Protein AF-A0A097ANS2-F1 (afdb_monomer_lite)

Structure (mmCIF, N/CA/C/O backbone):
data_AF-A0A097ANS2-F1
#
_entry.id   AF-A0A097ANS2-F1
#
loop_
_atom_site.group_PDB
_atom_site.id
_atom_site.type_symbol
_atom_site.label_atom_id
_atom_site.label_alt_id
_atom_site.label_comp_id
_atom_site.label_asym_id
_atom_site.label_entity_id
_atom_site.label_seq_id
_atom_site.pdbx_PDB_ins_code
_atom_site.Cartn_x
_atom_site.Cartn_y
_atom_site.Cartn_z
_atom_site.occupancy
_atom_site.B_iso_or_equiv
_atom_site.auth_seq_id
_atom_site.auth_comp_id
_atom_site.auth_asym_id
_atom_site.auth_atom_id
_atom_site.pdbx_PDB_model_num
ATOM 1 N N . MET A 1 1 ? 18.062 0.989 22.892 1.00 44.62 1 MET A N 1
ATOM 2 C CA . MET A 1 1 ? 17.226 0.604 21.735 1.00 44.62 1 MET A CA 1
ATOM 3 C C . MET A 1 1 ? 15.968 -0.025 22.300 1.00 44.62 1 MET A C 1
ATOM 5 O O . MET A 1 1 ? 16.110 -0.920 23.118 1.00 44.62 1 MET A O 1
ATOM 9 N N . LYS A 1 2 ? 14.776 0.497 21.988 1.00 50.38 2 LYS A N 1
ATOM 10 C CA . LYS A 1 2 ? 13.531 -0.205 22.333 1.00 50.38 2 LYS A CA 1
ATOM 11 C C . LYS A 1 2 ? 13.439 -1.423 21.415 1.00 50.38 2 LYS A C 1
ATOM 13 O O . LYS A 1 2 ? 13.741 -1.284 20.231 1.00 50.38 2 LYS A O 1
ATOM 18 N N . GLU A 1 3 ? 13.110 -2.582 21.968 1.00 52.97 3 GLU A N 1
ATOM 19 C CA . GLU A 1 3 ? 12.866 -3.796 21.190 1.00 52.97 3 GLU A CA 1
ATOM 20 C C . GLU A 1 3 ? 11.843 -3.491 20.090 1.00 52.97 3 GLU A C 1
ATOM 22 O O . GLU A 1 3 ? 10.805 -2.874 20.337 1.00 52.97 3 GLU A O 1
ATOM 27 N N . THR A 1 4 ? 12.170 -3.854 18.852 1.00 66.19 4 THR A N 1
ATOM 28 C CA . THR A 1 4 ? 11.227 -3.787 17.736 1.00 66.19 4 THR A CA 1
ATOM 29 C C . THR A 1 4 ? 10.232 -4.922 17.901 1.00 66.19 4 THR A C 1
ATOM 31 O O . THR A 1 4 ? 10.501 -6.047 17.484 1.00 66.19 4 THR A O 1
ATOM 34 N N . VAL A 1 5 ? 9.101 -4.625 18.533 1.00 71.38 5 VAL A N 1
ATOM 35 C CA . VAL A 1 5 ? 7.978 -5.556 18.633 1.00 71.38 5 VAL A CA 1
ATOM 36 C C . VAL A 1 5 ? 7.278 -5.584 17.269 1.00 71.38 5 VAL A C 1
ATOM 38 O O . VAL A 1 5 ? 6.903 -4.515 16.772 1.00 71.38 5 VAL A O 1
ATOM 41 N N . PRO A 1 6 ? 7.118 -6.754 16.622 1.00 81.94 6 PRO A N 1
ATOM 42 C CA . PRO A 1 6 ? 6.335 -6.848 15.398 1.00 81.94 6 PRO A CA 1
ATOM 43 C C . PRO A 1 6 ? 4.916 -6.335 15.648 1.00 81.94 6 PRO A C 1
ATOM 45 O O . PRO A 1 6 ? 4.354 -6.536 16.724 1.00 81.94 6 PRO A O 1
ATOM 48 N N . PHE A 1 7 ? 4.331 -5.673 14.659 1.00 85.06 7 PHE A N 1
ATOM 49 C CA . PHE A 1 7 ? 3.010 -5.071 14.787 1.00 85.06 7 PHE A CA 1
ATOM 50 C C . PHE A 1 7 ? 2.138 -5.420 13.590 1.00 85.06 7 PHE A C 1
ATOM 52 O O . PHE A 1 7 ? 2.628 -5.658 12.483 1.00 85.06 7 PHE A O 1
ATOM 59 N N . VAL A 1 8 ? 0.829 -5.381 13.811 1.00 88.88 8 VAL A N 1
ATOM 60 C CA . VAL A 1 8 ? -0.169 -5.412 12.747 1.00 88.88 8 VAL A CA 1
ATOM 61 C C . VAL A 1 8 ? -0.928 -4.092 12.772 1.00 88.88 8 VAL A C 1
ATOM 63 O O . VAL A 1 8 ? -1.478 -3.689 13.799 1.00 88.88 8 VAL A O 1
ATOM 66 N N . CYS A 1 9 ? -0.938 -3.402 11.631 1.00 90.94 9 CYS A N 1
ATOM 67 C CA . CYS A 1 9 ? -1.670 -2.154 11.452 1.00 90.94 9 CYS A CA 1
ATOM 68 C C . CYS A 1 9 ? -2.802 -2.312 10.434 1.00 90.94 9 CYS A C 1
ATOM 70 O O . CYS A 1 9 ? -2.768 -3.162 9.541 1.00 90.94 9 CYS A O 1
ATOM 72 N N . ARG A 1 10 ? -3.832 -1.484 10.583 1.00 91.69 10 ARG A N 1
ATOM 73 C CA . ARG A 1 10 ? -4.964 -1.372 9.662 1.00 91.69 10 ARG A CA 1
ATOM 74 C C . ARG A 1 10 ? -5.006 0.048 9.127 1.00 91.69 10 ARG A C 1
ATOM 76 O O . ARG A 1 10 ? -4.893 0.968 9.921 1.00 91.69 10 ARG A O 1
ATOM 83 N N . ALA A 1 11 ? -5.261 0.226 7.830 1.00 92.50 11 ALA A N 1
ATOM 84 C CA . ALA A 1 11 ? -5.598 1.536 7.273 1.00 92.50 11 ALA A CA 1
ATOM 85 C C . ALA A 1 11 ? -6.942 2.012 7.858 1.00 92.50 11 ALA A C 1
ATOM 87 O O . ALA A 1 11 ? -8.007 1.584 7.402 1.00 92.50 11 ALA A O 1
ATOM 88 N N . SER A 1 12 ? -6.903 2.805 8.924 1.00 89.69 12 SER A N 1
ATOM 89 C CA . SER A 1 12 ? -8.049 3.145 9.772 1.00 89.69 12 SER A CA 1
ATOM 90 C C . SER A 1 12 ? -8.969 4.179 9.139 1.00 89.69 12 SER A C 1
ATOM 92 O O . SER A 1 12 ?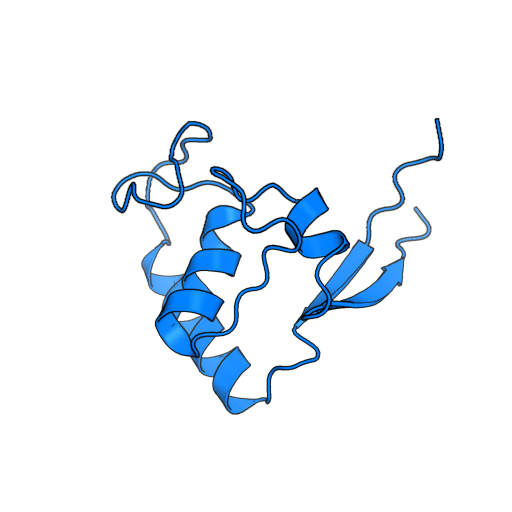 -10.181 4.123 9.337 1.00 89.69 12 SER A O 1
ATOM 94 N N . SER A 1 13 ? -8.418 5.044 8.291 1.00 88.31 13 SER A N 1
ATOM 95 C CA . SER A 1 13 ? -9.177 6.002 7.484 1.00 88.31 13 SER A CA 1
ATOM 96 C C . SER A 1 13 ? -9.918 5.376 6.301 1.00 88.31 13 SER A C 1
ATOM 98 O O . SER A 1 13 ? -10.744 6.038 5.676 1.00 88.31 13 SER A O 1
ATOM 100 N N . SER A 1 14 ? -9.654 4.101 5.997 1.00 90.00 14 SER A N 1
ATOM 101 C CA . SER A 1 14 ? -10.307 3.390 4.899 1.00 90.00 14 SER A CA 1
ATOM 102 C C . SER A 1 14 ? -11.610 2.709 5.327 1.00 90.00 14 SER A C 1
ATOM 104 O O . SER A 1 14 ? -11.727 2.151 6.424 1.00 90.00 14 SER A O 1
ATOM 106 N N . ASN A 1 15 ? -12.586 2.641 4.424 1.00 92.75 15 ASN A N 1
ATOM 107 C CA . ASN A 1 15 ? -13.747 1.762 4.557 1.00 92.75 15 ASN A CA 1
ATOM 108 C C . ASN A 1 15 ? -13.493 0.374 3.928 1.00 92.75 15 ASN A C 1
ATOM 110 O O . ASN A 1 15 ? -12.473 0.121 3.286 1.00 92.75 15 ASN A O 1
ATOM 114 N N . ALA A 1 16 ? -14.424 -0.565 4.124 1.00 91.75 16 ALA A N 1
ATOM 115 C CA . ALA A 1 16 ? -14.273 -1.936 3.626 1.00 91.75 16 ALA A CA 1
ATOM 116 C C . ALA A 1 16 ? -14.114 -2.018 2.095 1.00 91.75 16 ALA A C 1
ATOM 118 O O . ALA A 1 16 ? -13.332 -2.833 1.610 1.00 91.75 16 ALA A O 1
ATOM 119 N N . GLY A 1 17 ? -14.802 -1.155 1.342 1.00 94.62 17 GLY A N 1
ATOM 120 C CA . GLY A 1 17 ? -14.698 -1.105 -0.115 1.00 94.62 17 GLY A CA 1
ATOM 121 C C . GLY A 1 17 ? -13.342 -0.586 -0.594 1.00 94.62 17 GLY A C 1
ATOM 122 O O . GLY A 1 17 ? -12.785 -1.110 -1.553 1.00 94.62 17 GLY A O 1
ATOM 123 N N . GLU A 1 18 ? -12.766 0.401 0.088 1.00 94.50 18 GLU A N 1
ATOM 124 C CA . GLU A 1 18 ? -11.425 0.916 -0.226 1.00 94.50 18 GLU A CA 1
ATOM 125 C C . GLU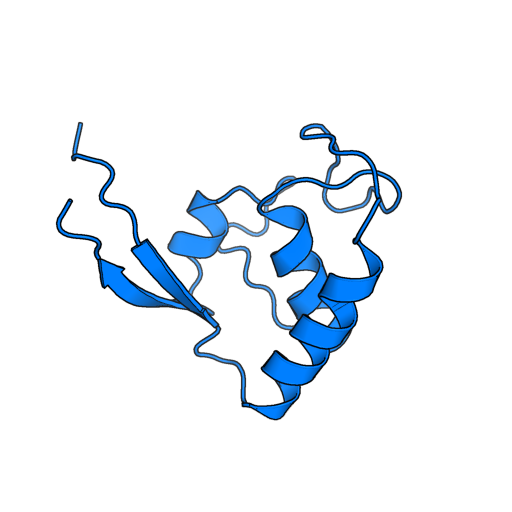 A 1 18 ? -10.336 -0.116 0.060 1.00 94.50 18 GLU A C 1
ATOM 127 O O . GLU A 1 18 ? -9.433 -0.292 -0.756 1.00 94.50 18 GLU A O 1
ATOM 132 N N . ARG A 1 19 ? -10.463 -0.867 1.161 1.00 92.88 19 ARG A N 1
ATOM 133 C CA . ARG A 1 19 ? -9.566 -1.997 1.444 1.00 92.88 19 ARG A CA 1
ATOM 134 C C . ARG A 1 19 ? -9.665 -3.088 0.384 1.00 92.88 19 ARG A C 1
ATOM 136 O O . ARG A 1 19 ? -8.635 -3.591 -0.046 1.00 92.88 19 ARG A O 1
ATOM 143 N N . ALA A 1 20 ? -10.874 -3.423 -0.068 1.00 94.38 20 ALA A N 1
ATOM 144 C CA . ALA A 1 20 ? -11.062 -4.395 -1.143 1.00 94.38 20 ALA A CA 1
ATOM 145 C C . ALA A 1 20 ? -10.387 -3.932 -2.447 1.00 94.38 20 ALA A C 1
ATOM 147 O O . ALA A 1 20 ? -9.612 -4.679 -3.037 1.00 94.38 20 ALA A O 1
ATOM 148 N N . LYS A 1 21 ? -10.565 -2.661 -2.832 1.00 94.75 21 LYS A N 1
ATOM 149 C CA . LYS A 1 21 ? -9.880 -2.079 -3.999 1.00 94.75 21 LYS A CA 1
ATOM 150 C C . LYS A 1 21 ? -8.354 -2.105 -3.861 1.00 94.75 21 LYS A C 1
ATOM 152 O O . LYS A 1 21 ? -7.657 -2.345 -4.846 1.00 94.75 21 LYS A O 1
ATOM 157 N N . ALA A 1 22 ? -7.825 -1.847 -2.662 1.00 94.88 22 ALA A N 1
ATOM 158 C CA . ALA A 1 22 ? -6.392 -1.948 -2.401 1.00 94.88 22 ALA A CA 1
ATOM 159 C C . ALA A 1 22 ? -5.903 -3.396 -2.576 1.00 94.88 22 ALA A C 1
ATOM 161 O O . ALA A 1 22 ? -4.911 -3.616 -3.265 1.00 94.88 22 ALA A O 1
ATOM 162 N N . VAL A 1 23 ? -6.628 -4.387 -2.048 1.00 93.75 23 VAL A N 1
ATOM 163 C CA . VAL A 1 23 ? -6.323 -5.816 -2.246 1.00 93.75 23 VAL A CA 1
ATOM 164 C C . VAL A 1 23 ? -6.307 -6.183 -3.736 1.00 93.75 23 VAL A C 1
ATOM 166 O O . VAL A 1 23 ? -5.318 -6.741 -4.209 1.00 93.75 23 VAL A O 1
ATOM 169 N N . ASP A 1 24 ? -7.325 -5.784 -4.502 1.00 94.81 24 ASP A N 1
ATOM 170 C CA . ASP A 1 24 ? -7.383 -6.012 -5.956 1.00 94.81 24 ASP A CA 1
ATOM 171 C C . ASP A 1 24 ? -6.194 -5.378 -6.693 1.00 94.81 24 ASP A C 1
ATOM 173 O O . ASP A 1 24 ? -5.679 -5.914 -7.679 1.00 94.81 24 ASP A O 1
ATOM 177 N N . LYS A 1 25 ? -5.729 -4.219 -6.213 1.00 94.44 25 LYS A N 1
ATOM 178 C CA . LYS A 1 25 ? -4.552 -3.544 -6.761 1.00 94.44 25 LYS A CA 1
ATOM 179 C C . LYS A 1 25 ? -3.266 -4.299 -6.426 1.00 94.44 25 LYS A C 1
ATOM 181 O O . LYS A 1 25 ? -2.412 -4.390 -7.306 1.00 94.44 25 LYS A O 1
ATOM 186 N N . VAL A 1 26 ? -3.140 -4.862 -5.218 1.00 94.31 26 VAL A N 1
ATOM 187 C CA . VAL A 1 26 ? -1.952 -5.624 -4.791 1.00 94.31 26 VAL A CA 1
ATOM 188 C C . VAL A 1 26 ? -1.706 -6.841 -5.686 1.00 94.31 26 VAL A C 1
ATOM 190 O O . VAL A 1 26 ? -0.560 -7.108 -6.045 1.00 94.31 26 VAL A O 1
ATOM 193 N N . TYR A 1 27 ? -2.763 -7.535 -6.126 1.00 93.31 27 TYR A N 1
ATOM 194 C CA . TYR A 1 27 ? -2.633 -8.698 -7.016 1.00 93.31 27 TYR A CA 1
ATOM 195 C C . TYR A 1 27 ? -1.899 -8.397 -8.331 1.00 93.31 27 TYR A C 1
ATOM 197 O O . TYR A 1 27 ? -1.288 -9.294 -8.907 1.00 93.31 27 TYR A O 1
ATOM 205 N N . LYS A 1 28 ? -1.891 -7.139 -8.788 1.00 91.44 28 LYS A N 1
ATOM 206 C CA . LYS A 1 28 ? -1.177 -6.731 -10.009 1.00 91.44 28 LYS A CA 1
ATOM 207 C C . LYS A 1 28 ? 0.345 -6.726 -9.857 1.00 91.44 28 LYS A C 1
ATOM 209 O O . LYS A 1 28 ? 1.031 -6.651 -10.868 1.00 91.44 28 LYS A O 1
ATOM 214 N N . PHE A 1 29 ? 0.863 -6.797 -8.630 1.00 91.50 29 PHE A N 1
ATOM 215 C CA . PHE A 1 29 ? 2.303 -6.827 -8.360 1.00 91.50 29 PHE A CA 1
ATOM 216 C C . PHE A 1 29 ? 2.858 -8.248 -8.182 1.00 91.50 29 PHE A C 1
ATOM 218 O O . PHE A 1 29 ? 4.063 -8.421 -8.007 1.00 91.50 29 PHE A O 1
ATOM 225 N N . VAL A 1 30 ? 2.004 -9.277 -8.225 1.00 92.25 30 VAL A N 1
ATOM 226 C CA . VAL A 1 30 ? 2.439 -10.674 -8.105 1.00 92.25 30 VAL A CA 1
ATOM 227 C C . VAL A 1 30 ? 3.348 -11.039 -9.280 1.00 92.25 30 VAL A C 1
ATOM 229 O O . VAL A 1 30 ? 3.002 -10.822 -10.437 1.00 92.25 30 VAL A O 1
ATOM 232 N N . GLY A 1 31 ? 4.514 -11.610 -8.971 1.00 91.75 31 GLY A N 1
ATOM 233 C CA . GLY A 1 31 ? 5.509 -12.026 -9.964 1.00 91.75 31 GLY A CA 1
ATOM 234 C C . GLY A 1 31 ? 6.454 -10.917 -10.435 1.00 91.75 31 GLY A C 1
ATOM 235 O O . GLY A 1 31 ? 7.384 -11.212 -11.183 1.00 91.75 31 GLY A O 1
ATOM 236 N N . ILE A 1 32 ? 6.270 -9.670 -9.988 1.00 90.69 32 ILE A N 1
ATOM 237 C CA . ILE A 1 32 ? 7.189 -8.578 -10.326 1.00 90.69 32 ILE A CA 1
ATOM 238 C C . ILE A 1 32 ? 8.485 -8.699 -9.496 1.00 90.69 32 ILE A C 1
ATOM 240 O O . ILE A 1 32 ? 8.407 -8.971 -8.293 1.00 90.69 32 ILE A O 1
ATOM 244 N N . PRO A 1 33 ? 9.678 -8.503 -10.098 1.00 91.12 33 PRO A N 1
ATOM 245 C CA . PRO A 1 33 ? 10.944 -8.553 -9.374 1.00 91.12 33 PRO A CA 1
ATOM 246 C C . PRO A 1 33 ? 11.040 -7.536 -8.233 1.00 91.12 33 PRO A C 1
ATOM 248 O O . PRO A 1 33 ? 10.597 -6.392 -8.332 1.00 91.12 33 PRO A O 1
ATOM 251 N N . TYR A 1 34 ? 11.686 -7.961 -7.150 1.00 94.69 34 TYR A N 1
ATOM 252 C CA . TYR A 1 34 ? 11.938 -7.118 -5.989 1.00 94.69 34 TYR A CA 1
ATOM 253 C C . TYR A 1 34 ? 13.120 -6.165 -6.222 1.00 94.69 34 TYR A C 1
ATOM 255 O O . TYR A 1 34 ? 14.198 -6.594 -6.632 1.00 94.69 34 TYR A O 1
ATOM 263 N N . SER A 1 35 ? 12.961 -4.890 -5.862 1.00 95.44 35 SER A N 1
ATOM 264 C CA . SER A 1 35 ? 14.027 -3.884 -5.875 1.00 95.44 35 SER A CA 1
ATOM 265 C C . SER A 1 35 ? 13.771 -2.786 -4.841 1.00 95.44 35 SER A C 1
ATOM 267 O O . SER A 1 35 ? 12.859 -1.971 -4.970 1.00 95.44 35 SER A O 1
ATOM 269 N N . TRP A 1 36 ? 14.618 -2.729 -3.808 1.00 93.19 36 TRP A N 1
ATOM 270 C CA . TRP A 1 36 ? 14.510 -1.737 -2.728 1.00 93.19 36 TRP A CA 1
ATOM 271 C C . TRP A 1 36 ? 14.894 -0.312 -3.153 1.00 93.19 36 TRP A C 1
ATOM 273 O O . TRP A 1 36 ? 14.577 0.637 -2.447 1.00 93.19 36 TRP A O 1
ATOM 283 N N . ARG A 1 37 ? 15.569 -0.158 -4.300 1.00 92.94 37 ARG A N 1
ATOM 284 C CA . ARG A 1 37 ? 16.023 1.134 -4.842 1.00 92.94 37 ARG A CA 1
ATOM 285 C C . ARG A 1 37 ? 14.991 1.802 -5.758 1.00 92.94 37 ARG A C 1
ATOM 287 O O . ARG A 1 37 ? 15.351 2.695 -6.513 1.00 92.94 37 ARG A O 1
ATOM 294 N N . ALA A 1 38 ? 13.738 1.362 -5.722 1.00 93.75 38 ALA A N 1
ATOM 295 C CA . ALA A 1 38 ? 12.668 1.895 -6.557 1.00 93.75 38 ALA A CA 1
ATOM 296 C C . ALA A 1 38 ? 11.907 3.046 -5.884 1.00 93.75 38 ALA A C 1
ATOM 298 O O . ALA A 1 38 ? 11.089 2.790 -5.003 1.00 93.75 38 ALA A O 1
ATOM 299 N N . ASP A 1 39 ? 12.152 4.303 -6.241 1.00 93.75 39 ASP A N 1
ATOM 300 C CA . ASP A 1 39 ? 11.469 5.430 -5.589 1.00 93.75 39 ASP A CA 1
ATOM 301 C C . ASP A 1 39 ? 9.966 5.476 -5.912 1.00 93.75 39 ASP A C 1
ATOM 303 O O . ASP A 1 39 ? 9.456 4.661 -6.680 1.00 93.75 39 ASP A O 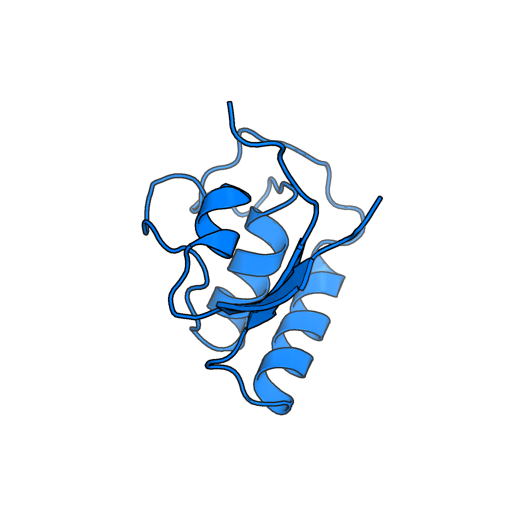1
ATOM 307 N N . LYS A 1 40 ? 9.214 6.404 -5.309 1.00 93.88 40 LYS A N 1
ATOM 308 C CA . LYS A 1 40 ? 7.754 6.499 -5.498 1.00 93.88 40 LYS A CA 1
ATOM 309 C C . LYS A 1 40 ? 7.296 6.688 -6.949 1.00 93.88 40 LYS A C 1
ATOM 311 O O . LYS A 1 40 ? 6.147 6.359 -7.240 1.00 93.88 40 LYS A O 1
ATOM 316 N N . SER A 1 41 ? 8.139 7.253 -7.810 1.00 93.38 41 SER A N 1
ATOM 317 C CA . SER A 1 41 ? 7.839 7.506 -9.223 1.00 93.38 41 SER A CA 1
ATOM 318 C C . SER A 1 41 ? 8.199 6.339 -10.142 1.00 93.38 41 SER A C 1
ATOM 320 O O . SER A 1 41 ? 7.691 6.268 -11.259 1.00 93.38 41 SER A O 1
ATOM 322 N N . ASP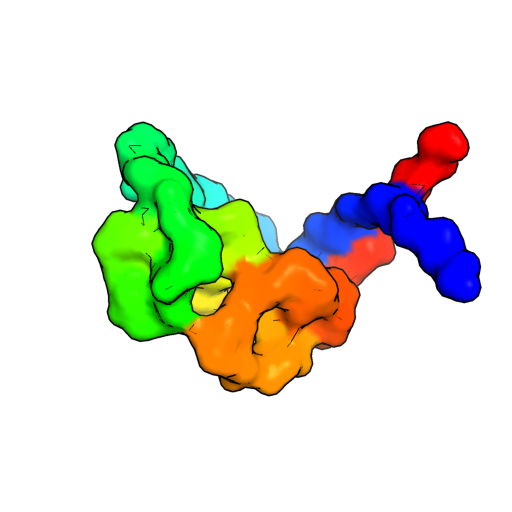 A 1 42 ? 9.029 5.407 -9.673 1.00 93.62 42 ASP A N 1
ATOM 323 C CA . ASP A 1 42 ? 9.359 4.189 -10.405 1.00 93.62 42 ASP A CA 1
ATOM 324 C C . ASP A 1 42 ? 8.131 3.260 -10.441 1.00 93.62 42 ASP A C 1
ATOM 326 O O . ASP A 1 42 ? 7.643 2.821 -9.403 1.00 93.62 42 ASP A O 1
ATOM 330 N N . ASP A 1 43 ? 7.604 2.950 -11.620 1.00 90.81 43 ASP A N 1
ATOM 331 C CA . ASP A 1 43 ? 6.437 2.068 -11.764 1.00 90.81 43 ASP A CA 1
ATOM 332 C C . ASP A 1 43 ? 6.799 0.651 -12.247 1.00 90.81 43 ASP A C 1
ATOM 334 O O . ASP A 1 43 ? 5.920 -0.197 -12.424 1.00 90.81 43 ASP A O 1
ATOM 338 N N . GLU A 1 44 ? 8.091 0.359 -12.394 1.00 91.19 44 GLU A N 1
ATOM 339 C CA . GLU A 1 44 ? 8.616 -0.918 -12.888 1.00 91.19 44 GLU A CA 1
ATOM 340 C C . GLU A 1 44 ? 9.203 -1.767 -11.757 1.00 91.19 44 GLU A C 1
ATOM 342 O O . GLU A 1 44 ? 9.114 -2.995 -11.776 1.00 91.19 44 GLU A O 1
ATOM 347 N N . ASN A 1 45 ? 9.745 -1.114 -10.730 1.00 93.94 45 ASN A N 1
ATOM 348 C CA . ASN A 1 45 ? 10.435 -1.754 -9.625 1.00 93.94 45 ASN A CA 1
ATOM 349 C C . ASN A 1 45 ? 9.679 -1.571 -8.301 1.00 93.94 45 ASN A C 1
ATOM 351 O O . ASN A 1 45 ? 9.154 -0.499 -7.981 1.00 93.94 45 ASN A O 1
ATOM 355 N N . TRP A 1 46 ? 9.641 -2.629 -7.488 1.00 96.06 46 TRP A N 1
ATOM 356 C CA . TRP A 1 46 ? 8.769 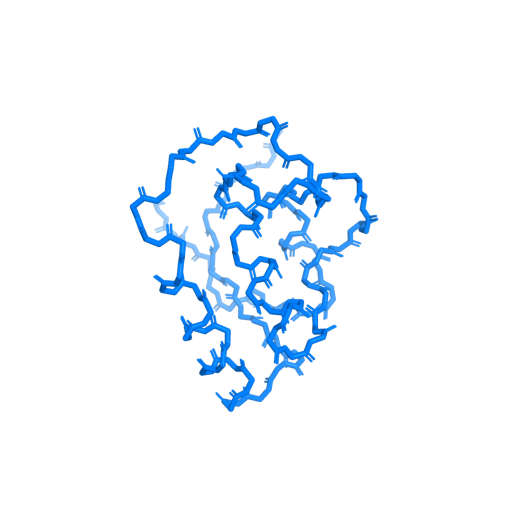-2.688 -6.313 1.00 96.06 46 TRP A CA 1
ATOM 357 C C . TRP A 1 46 ? 9.471 -3.302 -5.107 1.00 96.06 46 TRP A C 1
ATOM 359 O O . TRP A 1 46 ? 10.303 -4.197 -5.233 1.00 96.06 46 TRP A O 1
ATOM 369 N N . TYR A 1 47 ? 9.104 -2.844 -3.913 1.00 96.75 47 TYR A N 1
ATOM 370 C CA . TYR A 1 47 ? 9.593 -3.405 -2.657 1.00 96.75 47 TYR A CA 1
ATOM 371 C C . TYR A 1 47 ? 8.499 -3.429 -1.589 1.00 96.75 47 TYR A C 1
ATOM 373 O O . TYR A 1 47 ? 7.384 -2.946 -1.801 1.00 96.75 47 TYR A O 1
ATOM 381 N N . CYS A 1 48 ? 8.832 -4.020 -0.440 1.00 94.94 48 CYS A N 1
ATOM 382 C CA . CYS A 1 48 ? 7.880 -4.492 0.562 1.00 94.94 48 CYS A CA 1
ATOM 383 C C . CYS A 1 48 ? 6.844 -3.449 1.001 1.00 94.94 48 CYS A C 1
ATOM 385 O O . CYS A 1 48 ? 5.656 -3.756 0.999 1.00 94.94 48 CYS A O 1
ATOM 387 N N . SER A 1 49 ? 7.262 -2.229 1.345 1.00 96.25 49 SER A N 1
ATOM 388 C CA . SER A 1 49 ? 6.361 -1.172 1.825 1.00 96.25 49 SER A CA 1
ATOM 389 C C . SER A 1 49 ? 5.820 -0.269 0.713 1.00 96.25 49 SER A C 1
ATOM 391 O O . SER A 1 49 ? 4.756 0.323 0.879 1.00 96.25 49 SER A O 1
ATOM 393 N N . LYS A 1 50 ? 6.462 -0.217 -0.460 1.00 96.88 50 LYS A N 1
ATOM 394 C CA . LYS A 1 50 ? 5.933 0.533 -1.612 1.00 96.88 50 LYS A CA 1
ATOM 395 C C . LYS A 1 50 ? 4.699 -0.119 -2.228 1.00 96.88 50 LYS A C 1
ATOM 397 O O . LYS A 1 50 ? 3.789 0.595 -2.635 1.00 96.88 50 LYS A O 1
ATOM 402 N N . VAL A 1 51 ? 4.639 -1.450 -2.277 1.00 96.94 51 VAL A N 1
ATOM 403 C CA . VAL A 1 51 ? 3.479 -2.188 -2.811 1.00 96.94 51 VAL A CA 1
ATOM 404 C C . VAL A 1 51 ? 2.164 -1.834 -2.092 1.00 96.94 51 VAL A C 1
ATOM 406 O O . VAL A 1 51 ? 1.235 -1.384 -2.770 1.00 96.94 51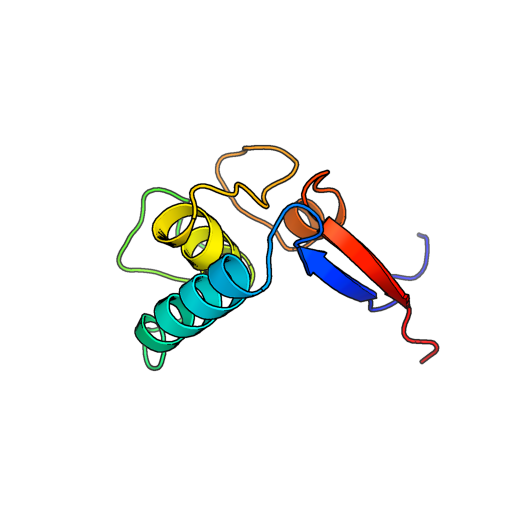 VAL A O 1
ATOM 409 N N . PRO A 1 52 ? 2.039 -1.976 -0.755 1.00 95.88 52 PRO A N 1
ATOM 410 C CA . PRO A 1 52 ? 0.808 -1.614 -0.056 1.00 95.88 52 PRO A CA 1
ATOM 411 C C . PRO A 1 52 ? 0.512 -0.112 -0.153 1.00 95.88 52 PRO A C 1
ATOM 413 O O . PRO A 1 52 ? -0.645 0.257 -0.347 1.00 95.88 52 PRO A O 1
ATOM 416 N N . TRP A 1 53 ? 1.529 0.756 -0.104 1.00 96.94 53 TRP A N 1
ATOM 417 C CA . TRP A 1 53 ? 1.331 2.197 -0.296 1.00 96.94 53 TRP A CA 1
ATOM 418 C C . TRP A 1 53 ? 0.740 2.523 -1.665 1.00 96.94 53 TRP A C 1
ATOM 420 O O . TRP A 1 53 ? -0.285 3.195 -1.750 1.00 96.94 53 TRP A O 1
ATOM 430 N N . ALA A 1 54 ? 1.325 1.996 -2.741 1.00 96.44 54 ALA A N 1
ATOM 431 C CA . ALA A 1 54 ? 0.834 2.235 -4.089 1.00 96.44 54 ALA A CA 1
ATOM 432 C C . ALA A 1 54 ? -0.562 1.645 -4.296 1.00 96.44 54 ALA A C 1
ATOM 434 O O . ALA A 1 54 ? -1.358 2.217 -5.041 1.00 96.44 54 ALA A O 1
ATOM 435 N N . ALA A 1 55 ? -0.879 0.529 -3.635 1.00 96.25 55 ALA A N 1
ATOM 436 C CA . ALA A 1 55 ? -2.212 -0.046 -3.665 1.00 96.25 55 ALA A CA 1
ATOM 437 C C . ALA A 1 55 ? -3.260 0.917 -3.095 1.00 96.25 55 ALA A C 1
ATOM 439 O O . ALA A 1 55 ? -4.193 1.273 -3.812 1.00 96.25 55 ALA A O 1
ATOM 440 N N . TYR A 1 56 ? -3.076 1.406 -1.865 1.00 96.62 56 TYR A N 1
ATOM 441 C CA . TYR A 1 56 ? -3.985 2.390 -1.265 1.00 96.62 56 TYR A CA 1
ATOM 442 C C . TYR A 1 56 ? -4.002 3.709 -2.048 1.00 96.62 56 TYR A C 1
ATOM 444 O O . TYR A 1 56 ? -5.071 4.196 -2.427 1.00 96.62 56 TYR A O 1
ATOM 452 N N . LYS A 1 57 ? -2.828 4.241 -2.405 1.00 95.62 57 LYS A N 1
ATOM 453 C CA . LYS A 1 57 ? -2.724 5.530 -3.091 1.00 95.62 57 LYS A CA 1
ATOM 454 C C . LYS A 1 57 ? -3.397 5.514 -4.459 1.00 95.62 57 LYS A C 1
ATOM 456 O O . LYS A 1 57 ? -4.176 6.411 -4.768 1.00 95.62 57 LYS A O 1
ATOM 461 N N . LYS A 1 58 ? -3.136 4.491 -5.281 1.00 93.25 58 LYS A N 1
ATOM 462 C CA . LYS A 1 58 ? -3.678 4.399 -6.648 1.00 93.25 58 LYS A CA 1
ATOM 463 C C . LYS A 1 58 ? -5.128 3.895 -6.688 1.00 93.25 58 LYS A C 1
ATOM 465 O O . LYS A 1 58 ? -5.791 4.120 -7.695 1.00 93.25 58 LYS A O 1
ATOM 470 N N . ALA A 1 59 ? -5.611 3.183 -5.665 1.00 92.75 59 ALA A N 1
ATOM 471 C CA . ALA A 1 59 ? -6.960 2.605 -5.668 1.00 92.75 59 ALA A CA 1
ATOM 472 C C . ALA A 1 59 ? -8.018 3.481 -4.975 1.00 92.75 59 ALA A C 1
ATOM 474 O O . ALA A 1 59 ? -9.176 3.482 -5.400 1.00 92.75 59 ALA A O 1
ATOM 475 N N . SER A 1 60 ? -7.637 4.215 -3.925 1.00 91.38 60 SER A N 1
ATOM 476 C CA . SER A 1 60 ? -8.555 5.041 -3.125 1.00 91.38 60 SER A CA 1
ATOM 477 C C . SER A 1 60 ? -8.021 6.436 -2.788 1.00 91.38 60 SER A C 1
ATOM 479 O O . SER A 1 60 ? -8.724 7.207 -2.145 1.00 91.38 60 SER A O 1
ATOM 481 N N . GLY A 1 61 ? -6.805 6.794 -3.212 1.00 93.69 61 GLY A N 1
ATOM 482 C CA . GLY A 1 61 ? -6.204 8.101 -2.919 1.00 93.69 61 GLY A CA 1
ATOM 483 C C . GLY A 1 61 ? -5.622 8.232 -1.507 1.00 93.69 61 GLY A C 1
ATOM 484 O O . GLY A 1 61 ? -4.997 9.253 -1.210 1.00 93.69 61 GLY A O 1
ATOM 485 N N . ILE A 1 62 ? -5.772 7.204 -0.665 1.00 95.06 62 ILE A N 1
ATOM 486 C CA . ILE A 1 62 ? -5.296 7.188 0.723 1.00 95.06 62 ILE A CA 1
ATOM 487 C C . ILE A 1 62 ? -3.772 7.061 0.732 1.00 95.06 62 ILE A C 1
ATOM 489 O O . ILE A 1 62 ? -3.210 6.151 0.120 1.00 95.06 62 ILE A O 1
ATOM 493 N N . ASP A 1 63 ? -3.104 7.981 1.425 1.00 96.06 63 ASP A N 1
ATOM 494 C CA . ASP A 1 63 ? -1.647 8.040 1.506 1.00 96.06 63 ASP A CA 1
ATOM 495 C C . ASP A 1 63 ? -1.155 7.505 2.849 1.00 96.06 63 ASP A C 1
ATOM 497 O O . ASP A 1 63 ? -1.053 8.233 3.832 1.00 96.06 63 ASP A O 1
ATOM 501 N N . ILE A 1 64 ? -0.861 6.208 2.898 1.00 96.00 64 ILE A N 1
ATOM 502 C CA . ILE A 1 64 ? -0.382 5.555 4.124 1.00 96.00 64 ILE A CA 1
ATOM 503 C C . ILE A 1 64 ? 1.111 5.800 4.401 1.00 96.00 64 ILE A C 1
ATOM 505 O O . ILE A 1 64 ? 1.685 5.126 5.245 1.00 96.00 64 ILE A O 1
ATOM 509 N N . ASP A 1 65 ? 1.756 6.738 3.707 1.00 96.69 65 ASP A N 1
ATOM 510 C CA . ASP A 1 65 ? 3.109 7.189 4.033 1.00 96.69 65 ASP A CA 1
ATOM 511 C C . ASP A 1 65 ? 3.053 8.383 5.000 1.00 96.69 65 ASP A C 1
ATOM 513 O O . ASP A 1 65 ? 2.640 9.484 4.633 1.00 96.69 65 ASP A O 1
ATOM 517 N N . GLY A 1 66 ? 3.483 8.162 6.244 1.00 95.19 66 GLY A N 1
ATOM 518 C CA . GLY A 1 66 ? 3.440 9.163 7.305 1.00 95.19 66 GLY A CA 1
ATOM 519 C C . GLY A 1 66 ? 4.416 10.335 7.158 1.00 95.19 66 GLY A C 1
ATOM 520 O O . GLY A 1 66 ? 4.175 11.373 7.775 1.00 95.19 66 GLY A O 1
ATOM 521 N N . ASN A 1 67 ? 5.492 10.214 6.368 1.00 94.88 67 ASN A N 1
ATOM 522 C CA . ASN A 1 67 ? 6.482 11.288 6.193 1.00 94.88 67 ASN A CA 1
ATOM 523 C C . ASN A 1 67 ? 6.427 11.955 4.804 1.00 94.88 67 ASN A C 1
ATOM 525 O O . ASN A 1 67 ? 7.007 13.027 4.621 1.00 94.88 67 ASN A O 1
ATOM 529 N N . ILE A 1 68 ? 5.702 11.353 3.850 1.00 93.62 68 ILE A N 1
ATOM 530 C CA . ILE A 1 68 ? 5.476 11.865 2.485 1.00 93.62 68 ILE A CA 1
ATOM 531 C C . ILE A 1 68 ? 6.805 12.032 1.712 1.00 93.62 68 ILE A C 1
ATOM 533 O O . ILE A 1 68 ? 6.924 12.794 0.755 1.00 93.62 68 ILE A O 1
ATOM 537 N N . GLY A 1 69 ? 7.830 11.284 2.104 1.00 93.44 69 GLY A N 1
ATOM 538 C CA . GLY A 1 69 ? 9.195 11.400 1.619 1.00 93.44 69 GLY A CA 1
ATOM 539 C C . GLY A 1 69 ? 9.405 10.797 0.234 1.00 93.44 69 GLY A C 1
ATOM 540 O O . GLY A 1 69 ? 8.473 10.445 -0.488 1.00 93.44 69 GLY A O 1
ATOM 541 N N . PHE A 1 70 ? 10.672 10.682 -0.156 1.00 94.94 70 PHE A N 1
ATOM 542 C CA . PHE A 1 70 ? 11.061 10.121 -1.453 1.00 94.94 70 PHE A CA 1
ATOM 543 C C . PHE A 1 70 ? 10.852 8.596 -1.527 1.00 94.94 70 PHE A C 1
ATOM 545 O O . PHE A 1 70 ? 10.477 8.059 -2.569 1.00 94.94 70 PHE A O 1
ATOM 552 N N . TRP A 1 71 ? 11.049 7.914 -0.396 1.00 95.94 71 TRP A N 1
ATOM 553 C CA . TRP A 1 71 ? 10.813 6.484 -0.203 1.00 95.94 71 TRP A CA 1
ATOM 554 C C . TRP A 1 71 ? 9.601 6.276 0.697 1.00 95.94 71 TRP A C 1
ATOM 556 O O . TRP A 1 71 ? 9.271 7.141 1.494 1.00 95.94 71 TRP A O 1
ATOM 566 N N . VAL A 1 72 ? 8.998 5.097 0.607 1.00 96.88 72 VAL A N 1
ATOM 567 C CA . VAL A 1 72 ? 8.014 4.594 1.573 1.00 96.88 72 VAL A CA 1
ATOM 568 C C . VAL A 1 72 ? 8.660 3.480 2.375 1.00 96.88 72 VAL A C 1
ATOM 570 O O . VAL A 1 72 ? 8.758 2.360 1.878 1.00 96.88 72 VAL A O 1
ATOM 573 N N . LEU A 1 73 ? 9.134 3.739 3.581 1.00 94.31 73 LEU A N 1
ATOM 574 C CA . LEU A 1 73 ? 9.730 2.721 4.443 1.00 94.31 73 LEU A CA 1
ATOM 575 C C . LEU A 1 73 ? 8.660 2.066 5.332 1.00 94.31 73 LEU A C 1
ATOM 577 O O . LEU A 1 73 ? 7.600 2.647 5.558 1.00 94.31 73 LEU A O 1
ATOM 581 N N . PRO A 1 74 ? 8.906 0.865 5.888 1.00 93.31 74 PRO A N 1
ATOM 582 C CA . PRO A 1 74 ? 7.949 0.232 6.799 1.00 93.31 74 PRO A CA 1
ATOM 583 C C . PRO A 1 74 ? 7.595 1.101 8.015 1.00 93.31 74 PRO A C 1
ATOM 585 O O . PRO A 1 74 ? 6.454 1.091 8.471 1.00 93.31 74 PRO A O 1
ATOM 588 N N . ILE A 1 75 ? 8.559 1.888 8.510 1.00 92.06 75 ILE A N 1
ATOM 589 C CA . ILE A 1 75 ? 8.334 2.837 9.605 1.00 92.06 75 ILE A CA 1
ATOM 590 C C . ILE A 1 75 ? 7.357 3.951 9.213 1.00 92.06 75 ILE A C 1
ATOM 592 O O . ILE A 1 75 ? 6.602 4.410 10.060 1.00 92.06 75 ILE A O 1
ATOM 596 N N . ASP A 1 76 ? 7.315 4.337 7.939 1.00 94.69 76 ASP A N 1
ATOM 597 C CA . ASP A 1 76 ? 6.439 5.408 7.465 1.00 94.69 76 ASP A CA 1
ATOM 598 C C . ASP A 1 76 ? 4.975 4.970 7.467 1.00 94.69 76 ASP A C 1
ATOM 600 O O . ASP A 1 76 ? 4.095 5.764 7.790 1.00 94.69 76 ASP A O 1
ATOM 604 N N . ILE A 1 77 ? 4.728 3.687 7.185 1.00 94.31 77 ILE A N 1
ATOM 605 C CA . ILE A 1 77 ? 3.410 3.070 7.356 1.00 94.31 77 ILE A CA 1
ATOM 606 C C . ILE A 1 77 ? 3.058 3.007 8.840 1.00 94.31 77 ILE A C 1
ATOM 608 O O . ILE A 1 77 ? 1.955 3.374 9.205 1.00 94.31 77 ILE A O 1
ATOM 612 N N . PHE A 1 78 ? 3.988 2.601 9.709 1.00 91.88 78 PHE A N 1
ATOM 613 C CA . PHE A 1 78 ? 3.741 2.500 11.153 1.00 91.88 78 PHE A CA 1
ATOM 614 C C . PHE A 1 78 ? 3.341 3.831 11.807 1.00 91.88 78 PHE A C 1
ATOM 616 O O . PHE A 1 78 ? 2.477 3.847 12.680 1.00 91.88 78 PHE A O 1
ATOM 623 N N . ILE A 1 79 ? 3.980 4.937 11.414 1.00 92.12 79 ILE A N 1
ATOM 624 C CA . ILE A 1 79 ? 3.724 6.265 11.996 1.00 92.12 79 ILE A CA 1
ATOM 625 C C . ILE A 1 79 ? 2.618 7.043 11.273 1.00 92.12 79 ILE A C 1
ATOM 627 O O . ILE A 1 79 ? 2.345 8.189 11.639 1.00 92.12 79 ILE A O 1
ATOM 631 N N . SER A 1 80 ? 2.017 6.481 10.221 1.00 95.19 80 SER A N 1
ATOM 632 C CA . SER A 1 80 ? 1.009 7.189 9.438 1.00 95.19 80 SER A CA 1
ATOM 633 C C . SER A 1 80 ? -0.264 7.412 10.249 1.00 95.19 80 SER A C 1
ATOM 635 O O . SER A 1 80 ? -0.804 6.493 10.858 1.00 95.19 80 SER A O 1
ATOM 637 N N . LYS A 1 81 ? -0.812 8.629 10.172 1.00 94.81 81 LYS A N 1
ATOM 638 C CA . LYS A 1 81 ? -2.135 8.964 10.728 1.00 94.81 81 LYS A CA 1
ATOM 639 C C . LYS A 1 81 ? -3.288 8.206 10.056 1.00 94.81 81 LYS A C 1
ATOM 641 O O . LYS A 1 81 ? -4.407 8.232 10.550 1.00 94.81 81 LYS A O 1
ATOM 646 N N . GLU A 1 82 ? -3.025 7.601 8.898 1.00 95.56 82 GLU A N 1
ATOM 647 C CA . GLU A 1 82 ? -3.994 6.817 8.134 1.00 95.56 82 GLU A CA 1
ATOM 648 C C . GLU A 1 82 ? -4.037 5.351 8.594 1.00 95.56 82 GLU A C 1
ATOM 650 O O . GLU A 1 82 ? -4.819 4.561 8.062 1.00 95.56 82 GLU A O 1
ATOM 655 N N . THR A 1 83 ? -3.186 4.962 9.550 1.00 94.06 83 THR A N 1
ATOM 656 C CA . THR A 1 83 ? -3.093 3.594 10.057 1.00 94.06 83 THR A CA 1
ATOM 657 C C . THR A 1 83 ? -3.159 3.530 11.573 1.00 94.06 83 THR A C 1
ATOM 659 O O . THR A 1 83 ? -2.501 4.307 12.254 1.00 94.06 83 THR A O 1
ATOM 662 N N . ASP A 1 84 ? -3.849 2.516 12.091 1.00 93.38 84 ASP A N 1
ATOM 663 C CA . ASP A 1 84 ? -3.867 2.197 13.516 1.00 93.38 84 ASP A CA 1
ATOM 664 C C . ASP A 1 84 ? -3.249 0.821 13.755 1.00 93.38 84 ASP A C 1
ATOM 666 O O . ASP A 1 84 ? -3.619 -0.166 13.106 1.00 93.38 84 ASP A O 1
ATOM 670 N N . VAL A 1 85 ? -2.328 0.739 14.716 1.00 90.31 85 VAL A N 1
ATOM 671 C CA . VAL A 1 85 ? -1.827 -0.539 15.232 1.00 90.31 85 VAL A CA 1
ATOM 672 C C . VAL A 1 85 ? -2.899 -1.154 16.120 1.00 90.31 85 VAL A C 1
ATOM 674 O O . VAL A 1 85 ? -3.343 -0.531 17.081 1.00 90.31 85 VAL A O 1
ATOM 677 N N . PHE A 1 86 ? -3.304 -2.382 15.808 1.00 88.62 86 PHE A N 1
ATOM 678 C CA . PHE A 1 86 ? -4.317 -3.099 16.587 1.00 88.62 86 PHE A CA 1
ATOM 679 C C . PHE A 1 86 ? -3.778 -4.363 17.259 1.00 88.62 86 PHE A C 1
ATOM 681 O O . PHE A 1 86 ? -4.471 -4.951 18.083 1.00 88.62 86 PHE A O 1
ATOM 688 N N . GLU A 1 87 ? -2.550 -4.767 16.938 1.00 87.06 87 GLU A N 1
ATOM 689 C CA . GLU A 1 87 ? -1.896 -5.912 17.558 1.00 87.06 87 GLU A CA 1
ATOM 690 C C . GLU A 1 87 ? -0.384 -5.687 17.621 1.00 87.06 87 GLU A C 1
ATOM 692 O O . GLU A 1 87 ? 0.238 -5.291 16.632 1.00 87.06 87 GLU A O 1
ATOM 697 N N . TYR A 1 88 ? 0.196 -5.957 18.789 1.00 83.62 88 TYR A N 1
ATOM 698 C CA . TYR A 1 88 ? 1.633 -6.109 18.978 1.00 83.62 88 TYR A CA 1
ATOM 699 C C . TYR A 1 88 ? 1.906 -7.588 19.231 1.00 83.62 88 TYR A C 1
ATOM 701 O O . TYR A 1 88 ? 1.272 -8.199 20.092 1.00 83.62 88 TYR A O 1
ATOM 709 N N . SER A 1 89 ? 2.828 -8.166 18.471 1.00 75.19 89 SER A N 1
ATOM 710 C CA . SER A 1 89 ? 3.216 -9.562 18.636 1.00 75.19 89 SER A CA 1
ATOM 711 C C . SER A 1 89 ? 4.026 -9.712 19.917 1.00 75.19 89 SER A C 1
ATOM 713 O O . SER A 1 89 ? 5.177 -9.285 19.971 1.00 75.19 89 SER A O 1
ATOM 715 N N . ASN A 1 90 ? 3.460 -10.376 20.921 1.00 65.44 90 ASN A N 1
ATOM 716 C CA . ASN A 1 90 ? 4.211 -10.857 22.079 1.00 65.44 90 ASN A CA 1
ATOM 717 C C . ASN A 1 90 ? 4.957 -12.134 21.670 1.00 65.44 90 ASN A C 1
ATOM 719 O O . ASN A 1 90 ? 4.484 -13.239 21.931 1.00 65.44 90 ASN A O 1
ATOM 723 N N . SER A 1 91 ? 6.050 -11.977 20.922 1.00 60.47 91 SER A N 1
ATOM 724 C CA . SER A 1 91 ? 6.992 -13.069 20.640 1.00 60.47 91 SER A CA 1
ATOM 725 C C . SER A 1 91 ? 7.685 -13.544 21.909 1.00 60.47 91 SER A C 1
ATOM 727 O O . SER A 1 91 ? 8.087 -12.647 22.685 1.00 60.47 91 SER A O 1
#

Foldseek 3Di:
DPDPFDFDKDQQLDDPVLVVQLVVQLVVCPPQDEDQPAWQPRPRHDHDQSSSQCSSCVRPNDGLQQVPDRHRDPVRNVNHPRMDTDDTDPD

InterPro domains:
  IPR024453 Permuted papain-like amidase enzyme, YaeF/YiiX, C92 family [PF05708] (9-64)
  IPR038765 Papain-like cysteine peptidase superfamily [SSF54001] (7-86)

Radius of gyration: 13.34 Å; chains: 1; bounding box: 32×25×35 Å

Secondary structure (DSSP, 8-state):
------EEEEETT--HHHHHHHHHHHGGGTTPPB-TT--TT-SS-B-TTHHHHHHHHHHH-----SS--SS--HHHHHT-TTEEEEEE---

pLDDT: mean 90.4, std 10.03, range [44.62, 96.94]

Organism: Thermoanaerobacter kivui (NCBI:txid2325)

Sequence (91 aa):
MKETVPFVCRASSSNAGERAKAVDKVYKFVGIPYSWRADKSDDENWYCSKVPWAAYKKASGIDIDGNIGFWVLPIDIFISKETDVFEYSNS